Protein AF-T0ZWK1-F1 (afdb_monomer_lite)

Structure (mmCIF, N/CA/C/O backbone):
data_AF-T0ZWK1-F1
#
_entry.id   AF-T0ZWK1-F1
#
loop_
_atom_site.group_PDB
_atom_site.id
_atom_site.type_symbol
_atom_site.label_atom_id
_atom_site.label_alt_id
_atom_site.label_comp_id
_atom_site.label_asym_id
_atom_site.label_entity_id
_atom_site.label_seq_id
_atom_site.pdbx_PDB_ins_code
_atom_site.Cartn_x
_atom_site.Cartn_y
_atom_site.Cartn_z
_atom_site.occupancy
_atom_site.B_iso_or_equiv
_atom_site.auth_seq_id
_atom_site.auth_comp_id
_atom_site.auth_asym_id
_atom_site.auth_atom_id
_atom_site.pdbx_PDB_model_num
ATOM 1 N N . MET A 1 1 ? 28.778 -13.544 7.000 1.00 55.34 1 MET A N 1
ATOM 2 C CA . MET A 1 1 ? 28.080 -12.336 7.510 1.00 55.34 1 MET A CA 1
ATOM 3 C C . MET A 1 1 ? 28.043 -11.179 6.509 1.00 55.34 1 MET A C 1
ATOM 5 O O . MET A 1 1 ? 27.192 -10.323 6.665 1.00 55.34 1 MET A O 1
ATOM 9 N N . THR A 1 2 ? 28.913 -11.136 5.496 1.00 60.44 2 THR A N 1
ATOM 10 C CA . THR A 1 2 ? 28.915 -10.123 4.421 1.00 60.44 2 THR A CA 1
ATOM 11 C C . THR A 1 2 ? 27.795 -10.314 3.391 1.00 60.44 2 THR A C 1
ATOM 13 O O . THR A 1 2 ? 27.217 -9.338 2.933 1.00 60.44 2 THR A O 1
ATOM 16 N N . GLU A 1 3 ? 27.429 -11.561 3.099 1.00 70.62 3 GLU A N 1
ATOM 17 C CA . GLU A 1 3 ? 26.421 -11.921 2.088 1.00 70.62 3 GLU A CA 1
ATOM 18 C C . GLU A 1 3 ? 25.004 -11.399 2.403 1.00 70.62 3 GLU A C 1
ATOM 20 O O . GLU A 1 3 ? 24.307 -10.906 1.524 1.00 70.62 3 GLU A O 1
ATOM 25 N N . SER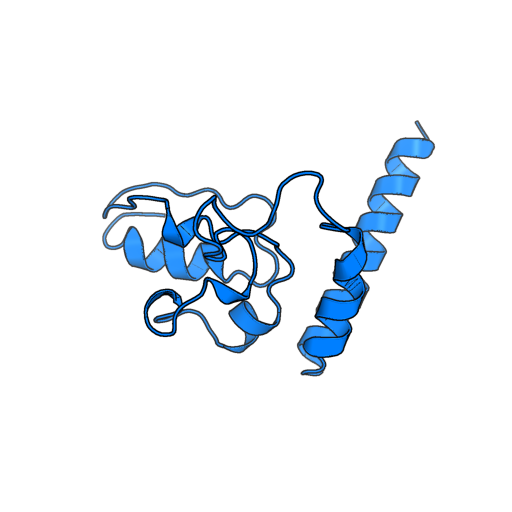 A 1 4 ? 24.580 -11.416 3.674 1.00 72.19 4 SER A N 1
ATOM 26 C CA . SER A 1 4 ? 23.247 -10.915 4.051 1.00 72.19 4 SER A CA 1
ATOM 27 C C . SER A 1 4 ? 23.143 -9.389 4.020 1.00 72.19 4 SER A C 1
ATOM 29 O O . SER A 1 4 ? 22.053 -8.851 3.826 1.00 72.19 4 SER A O 1
ATOM 31 N N . THR A 1 5 ? 24.259 -8.685 4.211 1.00 81.56 5 THR A N 1
ATOM 32 C CA . THR A 1 5 ? 24.320 -7.228 4.051 1.00 81.56 5 THR A CA 1
ATOM 33 C C . THR A 1 5 ? 24.218 -6.853 2.578 1.00 81.56 5 THR A C 1
ATOM 35 O O . THR A 1 5 ? 23.469 -5.941 2.248 1.00 81.56 5 THR A O 1
ATOM 38 N N . ASP A 1 6 ? 24.887 -7.597 1.698 1.00 89.75 6 ASP A N 1
ATOM 39 C CA . ASP A 1 6 ? 24.847 -7.373 0.250 1.00 89.75 6 ASP A CA 1
ATOM 40 C C . ASP A 1 6 ? 23.425 -7.532 -0.319 1.00 89.75 6 ASP A C 1
ATOM 42 O O . ASP A 1 6 ? 22.904 -6.636 -0.981 1.00 89.75 6 ASP A O 1
ATOM 46 N N . ILE A 1 7 ? 22.716 -8.601 0.068 1.00 89.06 7 ILE A N 1
ATOM 47 C CA . ILE A 1 7 ? 21.315 -8.815 -0.338 1.00 89.06 7 ILE A CA 1
ATOM 48 C C . ILE A 1 7 ? 20.408 -7.673 0.142 1.00 89.06 7 ILE A C 1
ATOM 50 O O . ILE A 1 7 ? 19.577 -7.175 -0.617 1.00 89.06 7 ILE A O 1
ATOM 54 N N . ARG A 1 8 ? 20.555 -7.228 1.397 1.00 89.81 8 ARG A N 1
ATOM 55 C CA . ARG A 1 8 ? 19.743 -6.125 1.937 1.00 89.81 8 ARG A CA 1
ATOM 56 C C . ARG A 1 8 ? 19.984 -4.820 1.194 1.00 89.81 8 ARG A C 1
ATOM 58 O O . ARG A 1 8 ? 19.025 -4.098 0.940 1.00 89.81 8 ARG A O 1
ATOM 65 N N . GLU A 1 9 ? 21.230 -4.524 0.844 1.00 93.25 9 GLU A N 1
ATOM 66 C CA . GLU A 1 9 ? 21.563 -3.317 0.089 1.00 93.25 9 GLU A CA 1
ATOM 67 C C . GLU A 1 9 ? 21.080 -3.397 -1.363 1.00 93.25 9 GLU A C 1
ATOM 69 O O . GLU A 1 9 ? 20.541 -2.415 -1.872 1.00 93.25 9 GLU A O 1
ATOM 74 N N . ALA A 1 10 ? 21.138 -4.570 -2.001 1.00 89.19 10 ALA A N 1
ATOM 75 C CA . ALA A 1 10 ? 20.547 -4.783 -3.321 1.00 89.19 10 ALA A CA 1
ATOM 76 C C . ALA A 1 10 ? 19.022 -4.556 -3.315 1.00 89.19 10 ALA A C 1
ATOM 78 O O . ALA A 1 10 ? 18.496 -3.829 -4.163 1.00 89.19 10 ALA A O 1
ATOM 79 N N . VAL A 1 11 ? 18.313 -5.116 -2.324 1.00 87.44 11 VAL A N 1
ATOM 80 C CA . VAL A 1 11 ? 16.868 -4.899 -2.131 1.00 87.44 11 VAL A CA 1
ATOM 81 C C . VAL A 1 11 ? 16.580 -3.421 -1.868 1.00 87.44 11 VAL A C 1
ATOM 83 O O . VAL A 1 11 ? 15.736 -2.831 -2.542 1.00 87.44 11 VAL A O 1
ATOM 86 N N . ARG A 1 12 ? 17.322 -2.786 -0.950 1.00 89.81 12 ARG A N 1
ATOM 87 C CA . ARG A 1 12 ? 17.183 -1.357 -0.632 1.00 89.81 12 ARG A CA 1
ATOM 88 C C . ARG A 1 12 ? 17.343 -0.493 -1.882 1.00 89.81 12 ARG A C 1
ATOM 90 O O . ARG A 1 12 ? 16.506 0.370 -2.129 1.00 89.81 12 ARG A O 1
ATOM 97 N N . HIS A 1 13 ? 18.390 -0.725 -2.672 1.00 90.94 13 HIS A N 1
ATOM 98 C CA . HIS A 1 13 ? 18.662 0.037 -3.887 1.00 90.94 13 HIS A CA 1
ATOM 99 C C . HIS A 1 13 ? 17.536 -0.116 -4.918 1.00 90.94 13 HIS A C 1
ATOM 101 O O . HIS A 1 13 ? 17.120 0.866 -5.533 1.00 90.94 13 HIS A O 1
ATOM 107 N N . ARG A 1 14 ? 16.996 -1.331 -5.076 1.00 87.69 14 ARG A N 1
ATOM 108 C CA . ARG A 1 14 ? 15.885 -1.598 -5.997 1.00 87.69 14 ARG A CA 1
ATOM 109 C C . ARG A 1 14 ? 14.612 -0.845 -5.606 1.00 87.69 14 ARG A C 1
ATOM 111 O O . ARG A 1 14 ? 14.076 -0.108 -6.431 1.00 87.69 14 ARG A O 1
ATOM 118 N N . TYR A 1 15 ? 14.175 -0.969 -4.352 1.00 87.88 15 TYR A N 1
ATOM 119 C CA . TYR A 1 15 ? 12.981 -0.270 -3.864 1.00 87.88 15 TYR A CA 1
ATOM 120 C C . TYR A 1 15 ? 13.170 1.252 -3.843 1.00 87.88 15 TYR A C 1
ATOM 122 O O . TYR A 1 15 ? 12.241 1.985 -4.173 1.00 87.88 15 TYR A O 1
ATOM 130 N N . ALA A 1 16 ? 14.377 1.746 -3.542 1.00 90.88 16 ALA A N 1
ATOM 131 C CA . ALA A 1 16 ? 14.687 3.172 -3.637 1.00 90.88 16 ALA A CA 1
ATOM 132 C C . ALA A 1 16 ? 14.553 3.693 -5.077 1.00 90.88 16 ALA A C 1
ATOM 134 O O . ALA A 1 16 ? 13.949 4.741 -5.298 1.00 90.88 16 ALA A O 1
ATOM 135 N N . ALA A 1 17 ? 15.063 2.954 -6.068 1.00 90.38 17 ALA A N 1
ATOM 136 C CA . ALA A 1 17 ? 14.930 3.326 -7.474 1.00 90.38 17 ALA A CA 1
ATOM 137 C C . ALA A 1 17 ? 13.461 3.349 -7.932 1.00 90.38 17 ALA A C 1
ATOM 139 O O . ALA A 1 17 ? 13.062 4.270 -8.646 1.00 90.38 17 ALA A O 1
ATOM 140 N N . ALA A 1 18 ? 12.654 2.375 -7.503 1.00 87.38 18 ALA A N 1
ATOM 141 C CA . ALA A 1 18 ? 11.223 2.347 -7.796 1.00 87.38 18 ALA A CA 1
ATOM 142 C C . ALA A 1 18 ? 10.483 3.522 -7.130 1.00 87.38 18 ALA A C 1
ATOM 144 O O . ALA A 1 18 ? 9.716 4.213 -7.796 1.00 87.38 18 ALA A O 1
ATOM 145 N N . ALA A 1 19 ? 10.783 3.822 -5.862 1.00 88.88 19 ALA A N 1
ATOM 146 C CA . ALA A 1 19 ? 10.200 4.954 -5.142 1.00 88.88 19 ALA A CA 1
ATOM 147 C C . ALA A 1 19 ? 10.538 6.309 -5.791 1.00 88.88 19 ALA A C 1
ATOM 149 O O . ALA A 1 19 ? 9.650 7.141 -5.958 1.00 88.88 19 ALA A O 1
ATOM 150 N N . ILE A 1 20 ? 11.793 6.520 -6.211 1.00 92.12 20 ILE A N 1
ATOM 151 C CA . ILE A 1 20 ? 12.217 7.751 -6.903 1.00 92.12 20 ILE A CA 1
ATOM 152 C C . ILE A 1 20 ? 11.458 7.927 -8.224 1.00 92.12 20 ILE A C 1
ATOM 154 O O . ILE A 1 20 ? 11.013 9.030 -8.526 1.00 92.12 20 ILE A O 1
ATOM 158 N N . ARG A 1 21 ? 11.279 6.852 -9.001 1.00 90.44 21 ARG A N 1
ATOM 159 C CA . ARG A 1 21 ? 10.512 6.902 -10.258 1.00 90.44 21 ARG A CA 1
ATOM 160 C C . ARG A 1 21 ? 9.032 7.171 -10.018 1.00 90.44 21 ARG A C 1
ATOM 162 O O . ARG A 1 21 ? 8.457 7.999 -10.712 1.00 90.44 21 ARG A O 1
ATOM 169 N N . SER A 1 22 ? 8.435 6.525 -9.019 1.00 87.38 22 SER A N 1
ATOM 170 C CA . SER A 1 22 ? 7.047 6.786 -8.630 1.00 87.38 22 SER A CA 1
ATOM 171 C C . SER A 1 22 ? 6.832 8.228 -8.168 1.00 87.38 22 SER A C 1
ATOM 173 O O . SER A 1 22 ? 5.801 8.804 -8.479 1.00 87.38 22 SER A O 1
ATOM 175 N N . ALA A 1 23 ? 7.804 8.833 -7.479 1.00 88.44 23 ALA A N 1
ATOM 176 C CA . ALA A 1 23 ? 7.746 10.243 -7.083 1.00 88.44 23 ALA A CA 1
ATOM 177 C C . ALA A 1 23 ? 7.880 11.225 -8.265 1.00 88.44 23 ALA A C 1
ATOM 179 O O . ALA A 1 23 ? 7.574 12.404 -8.111 1.00 88.44 23 ALA A O 1
ATOM 180 N N . ALA A 1 24 ? 8.350 10.752 -9.421 1.00 91.62 24 ALA A N 1
ATOM 181 C CA . ALA A 1 24 ? 8.424 11.500 -10.674 1.00 91.62 24 ALA A CA 1
ATOM 182 C C . ALA A 1 24 ? 7.249 11.181 -11.625 1.00 91.62 24 ALA A C 1
ATOM 184 O O . ALA A 1 24 ? 7.348 11.452 -12.819 1.00 91.62 24 ALA A O 1
ATOM 185 N N . ASP A 1 25 ? 6.175 10.561 -11.116 1.00 87.56 25 ASP A N 1
ATOM 186 C CA . ASP A 1 25 ? 5.006 10.092 -11.876 1.00 87.56 25 ASP A CA 1
ATOM 187 C C . ASP A 1 25 ? 5.340 9.066 -12.987 1.00 87.56 25 ASP A C 1
ATOM 189 O O . ASP A 1 25 ? 4.551 8.805 -13.895 1.00 87.56 25 ASP A O 1
ATOM 193 N N . GLU A 1 26 ? 6.506 8.410 -12.916 1.00 88.69 26 GLU A N 1
ATOM 194 C CA . GLU A 1 26 ? 6.947 7.380 -13.868 1.00 88.69 26 GLU A CA 1
ATOM 195 C C . GLU A 1 26 ? 6.533 5.963 -13.415 1.00 88.69 26 GLU A C 1
ATOM 197 O O . GLU A 1 26 ? 7.351 5.035 -13.393 1.00 88.69 26 GLU A O 1
ATOM 202 N N . HIS A 1 27 ? 5.263 5.782 -13.038 1.00 81.06 27 HIS A N 1
ATOM 203 C CA . HIS A 1 27 ? 4.761 4.552 -12.403 1.00 81.06 27 HIS A CA 1
ATOM 204 C C . HIS A 1 27 ? 4.970 3.285 -13.246 1.00 81.06 27 HIS A C 1
ATOM 206 O O . HIS A 1 27 ? 5.384 2.259 -12.709 1.00 81.06 27 HIS A O 1
ATOM 212 N N . ASP A 1 28 ? 4.793 3.350 -14.568 1.00 79.56 28 ASP A N 1
ATOM 213 C CA . ASP A 1 28 ? 5.029 2.199 -15.454 1.00 79.56 28 ASP A CA 1
ATOM 214 C C . ASP A 1 28 ? 6.491 1.735 -15.423 1.00 79.56 28 ASP A C 1
ATOM 216 O O . ASP A 1 28 ? 6.790 0.540 -15.441 1.00 79.56 28 ASP A O 1
ATOM 220 N N . ARG A 1 29 ? 7.434 2.678 -15.317 1.00 80.94 29 ARG A N 1
ATOM 221 C CA . ARG A 1 29 ? 8.864 2.359 -15.202 1.00 80.94 29 ARG A CA 1
ATOM 222 C C . ARG A 1 29 ? 9.234 1.887 -13.802 1.00 80.94 29 ARG A C 1
ATOM 224 O O . ARG A 1 29 ? 10.144 1.070 -13.674 1.00 80.94 29 ARG A O 1
ATOM 231 N N . ALA A 1 30 ? 8.551 2.382 -12.770 1.00 80.81 30 ALA A N 1
ATOM 232 C CA . ALA A 1 30 ? 8.678 1.862 -11.412 1.00 80.81 30 ALA A CA 1
ATOM 233 C C . ALA A 1 30 ? 8.209 0.397 -11.341 1.00 80.81 30 ALA A C 1
ATOM 235 O O . ALA A 1 30 ? 8.937 -0.447 -10.829 1.00 80.81 30 ALA A O 1
ATOM 236 N N . ARG A 1 31 ? 7.071 0.065 -11.962 1.00 73.88 31 ARG A N 1
ATOM 237 C CA . ARG A 1 31 ? 6.552 -1.311 -12.079 1.00 7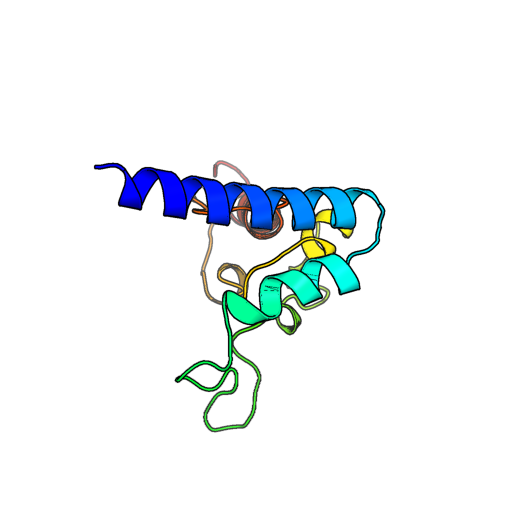3.88 31 ARG A CA 1
ATOM 238 C C . ARG A 1 31 ? 7.419 -2.208 -12.964 1.00 73.88 31 ARG A C 1
ATOM 240 O O . ARG A 1 31 ? 7.575 -3.389 -12.683 1.00 73.88 31 ARG A O 1
ATOM 247 N N . GLY A 1 32 ? 8.068 -1.662 -13.991 1.00 70.31 32 GLY A N 1
ATOM 248 C CA . GLY A 1 32 ? 9.055 -2.405 -14.786 1.00 70.31 32 GLY A CA 1
ATOM 249 C C . GLY A 1 32 ? 10.267 -2.881 -13.970 1.00 70.31 32 GLY A C 1
ATOM 250 O O . GLY A 1 32 ? 10.865 -3.907 -14.292 1.00 70.31 32 GLY A O 1
ATOM 251 N N . LEU A 1 33 ? 10.602 -2.186 -12.875 1.00 70.06 33 LEU A N 1
ATOM 252 C CA . LEU A 1 33 ? 11.602 -2.640 -11.904 1.00 70.06 33 LEU A CA 1
ATOM 253 C C . LEU A 1 33 ? 11.061 -3.739 -10.980 1.00 70.06 33 LEU A C 1
ATOM 255 O O . LEU A 1 33 ? 11.849 -4.335 -10.267 1.00 70.06 33 LEU A O 1
ATOM 259 N N . GLU A 1 34 ? 9.773 -4.061 -10.973 1.00 63.00 34 GLU A N 1
ATOM 260 C CA . GLU A 1 34 ? 9.192 -5.151 -10.170 1.00 63.00 34 GLU A CA 1
ATOM 261 C C . GLU A 1 34 ? 9.099 -6.470 -10.927 1.00 63.00 34 GLU A C 1
ATOM 263 O O . GLU A 1 34 ? 8.875 -7.508 -10.310 1.00 63.00 34 GLU A O 1
ATOM 268 N N . ALA A 1 35 ? 9.357 -6.470 -12.240 1.00 59.25 35 ALA A N 1
ATOM 269 C CA . ALA A 1 35 ? 9.250 -7.670 -13.067 1.00 59.25 35 ALA A CA 1
ATOM 270 C C . ALA A 1 35 ? 10.028 -8.876 -12.504 1.00 59.25 35 ALA A C 1
ATOM 272 O O . ALA A 1 35 ? 9.632 -9.996 -12.776 1.00 59.25 35 ALA A O 1
ATOM 273 N N . SER A 1 36 ? 11.056 -8.661 -11.663 1.00 58.94 36 SER A N 1
ATOM 274 C CA . SER A 1 36 ? 11.780 -9.748 -10.985 1.00 58.94 36 SER A CA 1
ATOM 275 C C . SER A 1 36 ? 11.392 -10.060 -9.532 1.00 58.94 36 SER A C 1
ATOM 277 O O . SER A 1 36 ? 11.963 -10.993 -8.975 1.00 58.94 36 SER A O 1
ATOM 279 N N . CYS A 1 37 ? 10.493 -9.314 -8.878 1.00 60.28 37 CYS A N 1
ATOM 280 C CA . CYS A 1 37 ? 10.036 -9.657 -7.520 1.00 60.28 37 CYS A CA 1
ATOM 281 C C . CYS A 1 37 ? 8.946 -10.734 -7.553 1.00 60.28 37 CYS A C 1
ATOM 283 O O . CYS A 1 37 ? 8.958 -11.647 -6.731 1.00 60.28 37 CYS A O 1
ATOM 285 N N . CYS A 1 38 ? 8.052 -10.652 -8.542 1.00 56.53 38 CYS A N 1
ATOM 286 C CA . CYS A 1 38 ? 7.059 -11.683 -8.850 1.00 56.53 38 CYS A CA 1
ATOM 287 C C . CYS A 1 38 ? 7.240 -12.220 -10.284 1.00 56.53 38 CYS A C 1
ATOM 289 O O . CYS A 1 38 ? 6.253 -12.488 -10.968 1.00 56.53 38 CYS A O 1
ATOM 291 N N . ASP A 1 39 ? 8.501 -12.349 -10.733 1.00 52.62 39 ASP A N 1
ATOM 292 C CA . ASP A 1 39 ? 8.881 -13.012 -11.994 1.00 52.62 39 ASP A CA 1
ATOM 293 C C . ASP A 1 39 ? 8.082 -14.314 -12.169 1.00 52.62 39 ASP A C 1
ATOM 295 O O . ASP A 1 39 ? 7.853 -15.012 -11.177 1.00 52.62 39 ASP A O 1
ATOM 299 N N . ALA A 1 40 ? 7.654 -14.598 -13.411 1.00 51.72 40 ALA A N 1
ATOM 300 C CA . ALA A 1 40 ? 6.711 -15.653 -13.818 1.00 51.72 40 ALA A CA 1
ATOM 301 C C . ALA A 1 40 ? 6.422 -16.684 -12.707 1.00 51.72 40 ALA A C 1
ATOM 303 O O . ALA A 1 40 ? 7.217 -17.609 -12.499 1.00 51.72 40 ALA A O 1
ATOM 304 N N . PRO A 1 41 ? 5.323 -16.522 -11.954 1.00 44.75 41 PRO A N 1
ATOM 305 C CA . PRO A 1 41 ? 5.118 -17.331 -10.772 1.00 44.75 41 PRO A CA 1
ATOM 306 C C . PRO A 1 41 ? 4.978 -18.817 -11.159 1.00 44.75 41 PRO A C 1
ATOM 308 O O . PRO A 1 41 ? 4.359 -19.133 -12.176 1.00 44.75 41 PRO A O 1
ATOM 311 N N . PRO A 1 42 ? 5.464 -19.767 -10.334 1.00 51.47 42 PRO A N 1
ATOM 312 C CA . PRO A 1 42 ? 5.091 -21.182 -10.459 1.00 51.47 42 PRO A CA 1
ATOM 313 C C . PRO A 1 42 ? 3.584 -21.413 -10.213 1.00 51.47 42 PRO A C 1
ATOM 315 O O . PRO A 1 42 ? 3.089 -22.525 -10.373 1.00 51.47 42 PRO A O 1
ATOM 318 N N . VAL A 1 43 ? 2.860 -20.364 -9.812 1.00 53.25 43 VAL A N 1
ATOM 319 C CA . VAL A 1 43 ? 1.428 -20.325 -9.529 1.00 53.25 43 VAL A CA 1
ATOM 320 C C . VAL A 1 43 ? 0.766 -19.317 -10.458 1.00 53.25 43 VAL A C 1
ATOM 322 O O . VAL A 1 43 ? 1.125 -18.147 -10.460 1.00 53.25 43 VAL A O 1
ATOM 325 N N . SER A 1 44 ? -0.193 -19.760 -11.271 1.00 57.22 44 SER A N 1
ATOM 326 C CA . SER A 1 44 ? -0.933 -18.846 -12.145 1.00 57.22 44 SER A CA 1
ATOM 327 C C . SER A 1 44 ? -1.539 -17.705 -11.330 1.00 57.22 44 SER A C 1
ATOM 329 O O . SER A 1 44 ? -2.190 -17.934 -10.313 1.00 57.22 44 SER A O 1
ATOM 331 N N . ALA A 1 45 ? -1.366 -16.476 -11.818 1.00 61.94 45 ALA A N 1
ATOM 332 C CA . ALA A 1 45 ? -2.093 -15.312 -11.321 1.00 61.94 45 ALA A CA 1
ATOM 333 C C . ALA A 1 45 ? -3.605 -15.427 -11.567 1.00 61.94 45 ALA A C 1
ATOM 335 O O . ALA A 1 45 ? -4.360 -14.593 -11.083 1.00 61.94 45 ALA A O 1
ATOM 336 N N . THR A 1 46 ? -4.035 -16.446 -12.314 1.00 66.25 46 THR A N 1
ATOM 337 C CA . THR A 1 46 ? -5.422 -16.780 -12.603 1.00 66.25 46 THR A CA 1
ATOM 338 C C . THR A 1 46 ? -5.865 -18.066 -11.911 1.00 66.25 46 THR A C 1
ATOM 340 O O . THR A 1 46 ? -5.102 -19.031 -11.850 1.00 66.25 46 THR A O 1
ATOM 343 N N . ASP A 1 47 ? -7.114 -18.106 -11.456 1.00 70.75 47 ASP A N 1
ATOM 344 C CA . ASP A 1 47 ? -7.758 -19.330 -10.975 1.00 70.75 47 ASP A CA 1
ATOM 345 C C . ASP A 1 47 ? -8.079 -20.318 -12.123 1.00 70.75 47 ASP A C 1
ATOM 347 O O . ASP A 1 47 ? -7.795 -20.070 -13.298 1.00 70.75 47 ASP A O 1
ATOM 351 N N . GLU A 1 48 ? -8.711 -21.451 -11.798 1.00 75.00 48 GLU A N 1
ATOM 352 C CA . GLU A 1 48 ? -9.135 -22.474 -12.774 1.00 75.00 48 GLU A CA 1
ATOM 353 C C . GLU A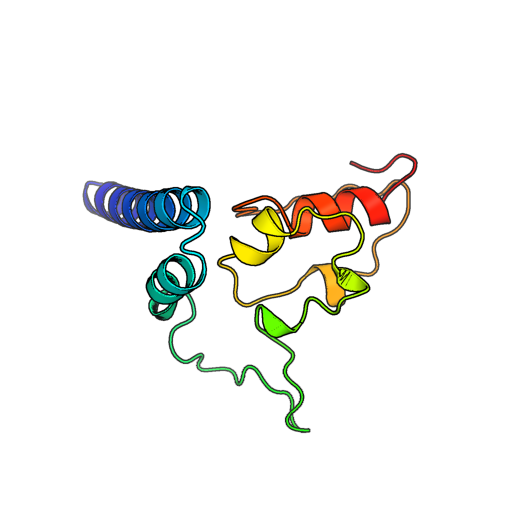 1 48 ? -10.131 -21.951 -13.831 1.00 75.00 48 GLU A C 1
ATOM 355 O O . GLU A 1 48 ? -10.371 -22.613 -14.842 1.00 75.00 48 GLU A O 1
ATOM 360 N N . ARG A 1 49 ? -10.723 -20.770 -13.609 1.00 77.12 49 ARG A N 1
ATOM 361 C CA . ARG A 1 49 ? -11.688 -20.106 -14.497 1.00 77.12 49 ARG A CA 1
ATOM 362 C C . ARG A 1 49 ? -11.047 -18.992 -15.327 1.00 77.12 49 ARG A C 1
ATOM 364 O O . ARG A 1 49 ? -11.745 -18.355 -16.114 1.00 77.12 49 ARG A O 1
ATOM 371 N N . GLY A 1 50 ? -9.742 -18.762 -15.178 1.00 71.88 50 GLY A N 1
ATOM 372 C CA . GLY A 1 50 ? -9.023 -17.697 -15.870 1.00 71.88 50 GLY A CA 1
ATOM 373 C C . GLY A 1 50 ? -9.214 -16.311 -15.246 1.00 71.88 50 GLY A C 1
ATOM 374 O O . GLY A 1 50 ? -8.832 -15.320 -15.865 1.00 71.88 50 GLY A O 1
ATOM 375 N N . GLN A 1 51 ? -9.796 -16.211 -14.045 1.00 68.56 51 GLN A N 1
ATOM 376 C CA . GLN A 1 51 ? -9.945 -14.943 -13.336 1.00 68.56 51 GLN A CA 1
ATOM 377 C C . GLN A 1 51 ? -8.639 -14.600 -12.630 1.00 68.56 51 GLN A C 1
ATOM 379 O O . GLN A 1 51 ? -8.134 -15.412 -11.859 1.00 68.56 51 GLN A O 1
ATOM 384 N N . VAL A 1 52 ? -8.118 -13.391 -12.851 1.00 66.38 52 VAL A N 1
ATOM 385 C CA . VAL A 1 52 ? -6.954 -12.892 -12.111 1.00 66.38 52 VAL A CA 1
ATOM 386 C C . VAL A 1 52 ? -7.313 -12.830 -10.619 1.00 66.38 52 VAL A C 1
ATOM 388 O O . VAL A 1 52 ? -8.335 -12.258 -10.247 1.00 66.38 52 VAL A O 1
ATOM 391 N N . VAL A 1 53 ? -6.497 -13.459 -9.777 1.00 62.34 53 VAL A N 1
ATOM 392 C CA . VAL A 1 53 ? -6.622 -13.532 -8.309 1.00 62.34 53 VAL A CA 1
ATOM 393 C C . VAL A 1 53 ? -5.338 -13.100 -7.589 1.00 62.34 53 VAL A C 1
ATOM 395 O O . VAL A 1 53 ? -5.361 -12.898 -6.378 1.00 62.34 53 VAL A O 1
ATOM 398 N N . PHE A 1 54 ? -4.245 -12.869 -8.331 1.00 60.16 54 PHE A N 1
ATOM 399 C CA . PHE A 1 54 ? -3.027 -12.201 -7.851 1.00 60.16 54 PHE A CA 1
ATOM 400 C C . PHE A 1 54 ? -2.579 -11.112 -8.848 1.00 60.16 54 PHE A C 1
ATOM 402 O O . PHE A 1 54 ? -2.501 -11.375 -10.044 1.00 60.16 54 PHE A O 1
ATOM 409 N N . GLY A 1 55 ? -2.289 -9.894 -8.380 1.00 57.91 55 GLY A N 1
ATOM 410 C CA . GLY A 1 55 ? -1.731 -8.795 -9.181 1.00 57.91 55 GLY A CA 1
ATOM 411 C C . GLY A 1 55 ? -2.337 -7.423 -8.862 1.00 57.91 55 GLY A C 1
ATOM 412 O O . GLY A 1 55 ? -3.395 -7.331 -8.245 1.00 57.91 55 GLY A O 1
ATOM 413 N N . ALA A 1 56 ? -1.678 -6.349 -9.310 1.00 53.62 56 ALA A N 1
ATOM 414 C CA . ALA A 1 56 ? -2.131 -4.964 -9.111 1.00 53.62 56 ALA A CA 1
ATOM 415 C C . ALA A 1 56 ? -3.482 -4.641 -9.791 1.00 53.62 56 ALA A C 1
ATOM 417 O O . ALA A 1 56 ? -4.148 -3.688 -9.394 1.00 53.62 56 ALA A O 1
ATOM 418 N N . ASP A 1 57 ? -3.912 -5.460 -10.758 1.00 56.59 57 ASP A N 1
ATOM 419 C CA . ASP A 1 57 ? -5.204 -5.343 -11.455 1.00 56.59 57 ASP A CA 1
ATOM 420 C C . ASP A 1 57 ? -6.426 -5.676 -10.569 1.00 56.59 57 ASP A C 1
ATOM 422 O O . ASP A 1 57 ? -7.565 -5.546 -11.011 1.00 56.59 57 ASP A O 1
ATOM 426 N N . LEU A 1 58 ? -6.221 -6.110 -9.319 1.00 57.84 58 LEU A N 1
ATOM 427 C CA . LEU A 1 58 ? -7.302 -6.510 -8.400 1.00 57.84 58 LEU A CA 1
ATOM 428 C C . LEU A 1 58 ? -7.806 -5.389 -7.497 1.00 57.84 58 LEU A C 1
ATOM 430 O O . LEU A 1 58 ? -8.785 -5.565 -6.772 1.00 57.84 58 LEU A O 1
ATOM 434 N N . TYR A 1 59 ? -7.160 -4.231 -7.546 1.00 64.06 59 TYR A N 1
ATOM 435 C CA . TYR A 1 59 ? -7.713 -3.014 -6.991 1.00 64.06 59 TYR A CA 1
ATOM 436 C C . TYR A 1 59 ? -8.836 -2.529 -7.912 1.00 64.06 59 TYR A C 1
ATOM 438 O O . TYR A 1 59 ? -8.623 -1.719 -8.814 1.00 64.06 59 TYR A O 1
ATOM 446 N N . THR A 1 60 ? -10.045 -3.060 -7.719 1.00 64.12 60 THR A N 1
ATOM 447 C CA . THR A 1 60 ? -11.236 -2.506 -8.370 1.00 64.12 60 THR A CA 1
ATOM 448 C C . THR A 1 60 ? -11.410 -1.043 -7.957 1.00 64.12 60 THR A C 1
ATOM 450 O O . THR A 1 60 ? -10.923 -0.627 -6.904 1.00 64.12 60 THR A O 1
ATOM 453 N N . ALA A 1 61 ? -12.110 -0.248 -8.771 1.00 63.31 61 ALA A N 1
ATOM 454 C CA . ALA A 1 61 ? -12.353 1.165 -8.461 1.00 63.31 61 ALA A CA 1
ATOM 455 C C . ALA A 1 61 ? -12.985 1.369 -7.068 1.00 63.31 61 ALA A C 1
ATOM 457 O O . ALA A 1 61 ? -12.686 2.351 -6.397 1.00 63.31 61 ALA A O 1
ATOM 458 N N . ASP A 1 62 ? -13.792 0.405 -6.614 1.00 62.97 62 ASP A N 1
ATOM 459 C CA . ASP A 1 62 ? -14.400 0.410 -5.281 1.00 62.97 62 ASP A CA 1
ATOM 460 C C . ASP A 1 62 ? -13.408 -0.036 -4.188 1.00 62.97 62 ASP A C 1
ATOM 462 O O . ASP A 1 62 ? -13.452 0.446 -3.060 1.00 62.97 62 ASP A O 1
ATOM 466 N N . ALA A 1 63 ? -12.472 -0.940 -4.502 1.00 66.06 63 ALA A N 1
ATOM 467 C CA . ALA A 1 63 ? -11.482 -1.440 -3.544 1.00 66.06 63 ALA A CA 1
ATOM 468 C C . ALA A 1 63 ? -10.385 -0.415 -3.209 1.00 66.06 63 ALA A C 1
ATOM 470 O O . ALA A 1 63 ? -9.743 -0.533 -2.166 1.00 66.06 63 ALA A O 1
ATOM 471 N N . THR A 1 64 ? -10.162 0.589 -4.062 1.00 70.75 64 THR A N 1
ATOM 472 C CA . THR A 1 64 ? -9.208 1.684 -3.807 1.00 70.75 64 THR A CA 1
ATOM 473 C C . THR A 1 64 ? -9.829 2.872 -3.095 1.00 70.75 64 THR A C 1
ATOM 475 O O . THR A 1 64 ? -9.131 3.863 -2.860 1.00 70.75 64 THR A O 1
ATOM 478 N N . GLU A 1 65 ? -11.117 2.797 -2.746 1.00 71.25 65 GLU A N 1
ATOM 479 C CA . GLU A 1 65 ? -11.860 3.932 -2.225 1.00 71.25 65 GLU A CA 1
ATOM 480 C C . GLU A 1 65 ? -11.154 4.542 -1.004 1.00 71.25 65 GLU A C 1
ATOM 482 O O . GLU A 1 65 ? -11.072 3.985 0.095 1.00 71.25 65 GLU A O 1
ATOM 487 N N . GLY A 1 66 ? -10.610 5.738 -1.228 1.00 71.12 66 GLY A N 1
ATOM 488 C CA . GLY A 1 66 ? -9.971 6.540 -0.204 1.00 71.12 66 GLY A CA 1
ATOM 489 C C . GLY A 1 66 ? -8.498 6.235 0.088 1.00 71.12 66 GLY A C 1
ATOM 490 O O . GLY A 1 66 ? -7.962 6.838 1.029 1.00 71.12 66 GLY A O 1
ATOM 491 N N . ALA A 1 67 ? -7.841 5.392 -0.713 1.00 82.75 67 ALA A N 1
ATOM 492 C CA . ALA A 1 67 ? -6.393 5.444 -0.895 1.00 82.75 67 ALA A CA 1
ATOM 493 C C . ALA A 1 67 ? -6.026 6.486 -1.975 1.00 82.75 67 ALA A C 1
ATOM 495 O O . ALA A 1 67 ? -6.743 6.621 -2.966 1.00 82.75 67 ALA A O 1
ATOM 496 N N . PRO A 1 68 ? -4.921 7.238 -1.819 1.00 86.69 68 PRO A N 1
ATOM 497 C CA . PRO A 1 68 ? -4.435 8.137 -2.860 1.00 86.69 68 PRO A CA 1
ATOM 498 C C . PRO A 1 68 ? -4.084 7.369 -4.137 1.00 86.69 68 PRO A C 1
ATOM 500 O O . PRO A 1 68 ? -3.387 6.356 -4.069 1.00 86.69 68 PRO A O 1
ATOM 503 N N . GLU A 1 69 ? -4.475 7.893 -5.301 1.00 83.44 69 GLU A N 1
ATOM 504 C CA . GLU A 1 69 ? -4.157 7.286 -6.604 1.00 83.44 69 GLU A CA 1
ATOM 505 C C . GLU A 1 69 ? -2.655 7.027 -6.762 1.00 83.44 69 GLU A C 1
ATOM 507 O O . GLU A 1 69 ? -2.256 5.942 -7.171 1.00 83.44 69 GLU A O 1
ATOM 512 N N . GLY A 1 70 ? -1.813 7.973 -6.333 1.00 83.12 70 GLY A N 1
ATOM 513 C CA . GLY A 1 70 ? -0.359 7.811 -6.353 1.00 83.12 70 GLY A CA 1
ATOM 514 C C . GLY A 1 70 ? 0.147 6.656 -5.480 1.00 83.12 70 GLY A C 1
ATOM 515 O O . GLY A 1 70 ? 1.119 6.005 -5.850 1.00 83.12 70 GLY A O 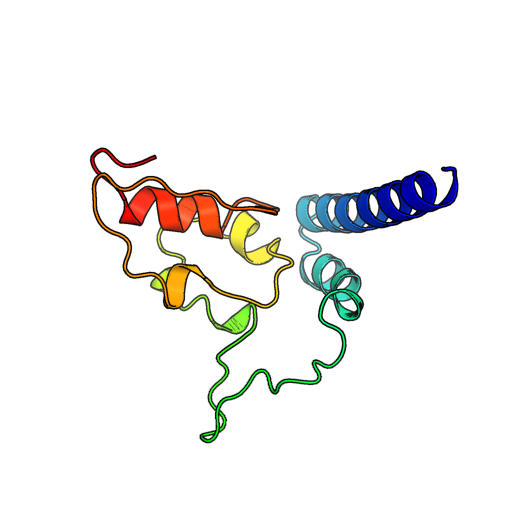1
ATOM 516 N N . ALA A 1 71 ? -0.520 6.343 -4.361 1.00 85.00 71 ALA A N 1
ATOM 517 C CA . ALA A 1 71 ? -0.151 5.207 -3.512 1.00 85.00 71 ALA A CA 1
ATOM 518 C C . ALA A 1 71 ? -0.493 3.868 -4.182 1.00 85.00 71 ALA A C 1
ATOM 520 O O . ALA A 1 71 ? 0.296 2.928 -4.119 1.00 85.00 71 ALA A O 1
ATOM 521 N N . VAL A 1 72 ? -1.638 3.798 -4.868 1.00 83.94 72 VAL A N 1
ATOM 522 C CA . VAL A 1 72 ? -2.049 2.622 -5.653 1.00 83.94 72 VAL A CA 1
ATOM 523 C C . VAL A 1 72 ? -1.156 2.455 -6.888 1.00 83.94 72 VAL A C 1
ATOM 525 O O . VAL A 1 72 ? -0.677 1.359 -7.179 1.00 83.94 72 VAL A O 1
ATOM 528 N N . ALA A 1 73 ? -0.866 3.545 -7.600 1.00 81.50 73 ALA A N 1
ATOM 529 C CA . ALA A 1 73 ? -0.012 3.544 -8.786 1.00 81.50 73 ALA A CA 1
ATOM 530 C C . ALA A 1 73 ? 1.433 3.138 -8.457 1.00 81.50 73 ALA A C 1
ATOM 532 O O . ALA A 1 73 ? 2.046 2.366 -9.198 1.00 81.50 73 ALA A O 1
ATOM 533 N N . ALA A 1 74 ? 1.940 3.595 -7.310 1.00 82.94 74 ALA A N 1
ATOM 534 C CA . ALA A 1 74 ? 3.243 3.237 -6.767 1.00 82.94 74 ALA A CA 1
ATOM 535 C C . ALA A 1 74 ? 3.254 1.904 -5.998 1.00 82.94 74 ALA A C 1
ATOM 537 O O . ALA A 1 74 ? 4.277 1.578 -5.394 1.00 82.94 74 ALA A O 1
ATOM 538 N N . SER A 1 75 ? 2.154 1.142 -5.997 1.00 80.06 75 SER A N 1
ATOM 539 C CA . SER A 1 75 ? 2.159 -0.208 -5.445 1.00 80.06 75 SER A CA 1
ATOM 540 C C . SER A 1 75 ? 2.998 -1.129 -6.324 1.00 80.06 75 SER A C 1
ATOM 542 O O . SER A 1 75 ? 2.892 -1.131 -7.553 1.00 80.06 75 SER A O 1
ATOM 544 N N . LEU A 1 76 ? 3.857 -1.889 -5.657 1.00 77.50 76 LEU A N 1
ATOM 545 C CA . LEU A 1 76 ? 4.865 -2.751 -6.261 1.00 77.50 76 LEU A CA 1
ATOM 546 C C . LEU A 1 76 ? 4.579 -4.242 -5.994 1.00 77.50 76 LEU A C 1
ATOM 548 O O . LEU A 1 76 ? 5.316 -5.103 -6.449 1.00 77.50 76 LEU A O 1
ATOM 552 N N . GLY A 1 77 ? 3.504 -4.559 -5.266 1.00 73.62 77 GLY A N 1
ATOM 553 C CA . GLY A 1 77 ? 3.147 -5.929 -4.902 1.00 73.62 77 GLY A CA 1
ATOM 554 C C . GLY A 1 77 ? 2.342 -6.672 -5.973 1.00 73.62 77 GLY A C 1
ATOM 555 O O . GLY A 1 77 ? 1.634 -6.075 -6.782 1.00 73.62 77 GLY A O 1
ATOM 556 N N . CYS A 1 78 ? 2.398 -8.006 -5.930 1.00 71.94 78 CYS A N 1
ATOM 557 C CA . CYS A 1 78 ? 1.590 -8.894 -6.774 1.00 71.94 78 CYS A CA 1
ATOM 558 C C . CYS A 1 78 ? 0.349 -9.473 -6.074 1.00 71.94 78 CYS A C 1
ATOM 560 O O . CYS A 1 78 ? -0.266 -10.401 -6.587 1.00 71.94 78 CYS A O 1
ATOM 562 N N . GLY A 1 79 ? -0.041 -8.955 -4.911 1.00 70.38 79 GLY A N 1
ATOM 563 C CA . GLY A 1 79 ? -1.252 -9.367 -4.199 1.00 70.38 79 GLY A CA 1
ATOM 564 C C . GLY A 1 79 ? -2.151 -8.178 -3.886 1.00 70.38 79 GLY A C 1
ATOM 565 O O . GLY A 1 79 ? -1.690 -7.041 -3.882 1.00 70.38 79 GLY A O 1
ATOM 566 N N . VAL A 1 80 ? -3.422 -8.464 -3.594 1.00 75.25 80 VAL A N 1
ATOM 567 C CA . VAL A 1 80 ? -4.371 -7.498 -3.019 1.00 75.25 80 VAL A CA 1
ATOM 568 C C . VAL A 1 80 ? -4.985 -8.133 -1.768 1.00 75.25 80 VAL A C 1
ATOM 570 O O . VAL A 1 80 ? -6.088 -8.678 -1.815 1.00 75.25 80 VAL A O 1
ATOM 573 N N . PRO A 1 81 ? -4.242 -8.167 -0.643 1.00 73.12 81 PRO A N 1
ATOM 574 C CA . PRO A 1 81 ? -4.675 -8.844 0.583 1.00 73.12 81 PRO A CA 1
ATOM 575 C C . PRO A 1 81 ? -5.977 -8.253 1.135 1.00 73.12 81 PRO A C 1
ATOM 577 O O . PRO A 1 81 ? -6.807 -8.965 1.700 1.00 73.12 81 PRO A O 1
ATOM 580 N N . THR A 1 82 ? -6.204 -6.964 0.890 1.00 71.75 82 THR A N 1
ATOM 581 C CA . THR A 1 82 ? -7.444 -6.260 1.212 1.00 71.75 82 THR A CA 1
ATOM 582 C C . THR A 1 82 ? -8.661 -6.748 0.417 1.00 71.75 82 THR A C 1
ATOM 584 O O . THR A 1 82 ? -9.775 -6.524 0.872 1.00 71.75 82 THR A O 1
ATOM 587 N N . ALA A 1 83 ? -8.510 -7.463 -0.703 1.00 70.75 83 ALA A N 1
ATOM 588 C CA . ALA A 1 83 ? -9.647 -8.035 -1.438 1.00 70.75 83 ALA A CA 1
ATOM 589 C C . ALA A 1 83 ? -10.192 -9.324 -0.797 1.00 70.75 83 ALA A C 1
ATOM 591 O O . ALA A 1 83 ? -11.358 -9.661 -0.989 1.00 70.75 83 ALA A O 1
ATOM 592 N N . VAL A 1 84 ? -9.361 -10.048 -0.041 1.00 70.69 84 VAL A N 1
ATOM 593 C CA . VAL A 1 84 ? -9.717 -11.354 0.550 1.00 70.69 84 VAL A CA 1
ATOM 594 C C . VAL A 1 84 ? -9.853 -11.319 2.070 1.00 70.69 84 VAL A C 1
ATOM 596 O O . VAL A 1 84 ? -10.448 -12.225 2.649 1.00 70.69 84 VAL A O 1
ATOM 599 N N . ALA A 1 85 ? -9.316 -10.291 2.731 1.00 81.00 85 ALA A N 1
ATOM 600 C CA . ALA A 1 85 ? -9.456 -10.118 4.169 1.00 81.00 85 ALA A CA 1
ATOM 601 C C . ALA A 1 85 ? -10.855 -9.596 4.528 1.00 81.00 85 ALA A C 1
ATOM 603 O O . ALA A 1 85 ? -11.306 -8.586 3.983 1.00 81.00 85 ALA A O 1
ATOM 604 N N . ASP A 1 86 ? -11.522 -10.249 5.478 1.00 87.94 86 ASP A N 1
ATOM 605 C CA . ASP A 1 86 ? -12.792 -9.795 6.051 1.00 87.94 86 ASP A CA 1
ATOM 606 C C . ASP A 1 86 ? -12.523 -8.879 7.255 1.00 87.94 86 ASP A C 1
ATOM 608 O O . ASP A 1 86 ? -12.561 -9.305 8.406 1.00 87.94 86 ASP A O 1
ATOM 612 N N . LEU A 1 87 ? -12.116 -7.641 6.956 1.00 91.12 87 LEU A N 1
ATOM 613 C CA . LEU A 1 87 ? -11.734 -6.641 7.952 1.00 91.12 87 LEU A CA 1
ATOM 614 C C . LEU A 1 87 ? -12.958 -5.962 8.571 1.00 91.12 87 LEU A C 1
ATOM 616 O O . LEU A 1 87 ? -13.841 -5.498 7.843 1.00 91.12 87 LEU A O 1
ATOM 620 N N . HIS A 1 88 ? -12.943 -5.820 9.896 1.00 94.56 88 HIS A N 1
ATOM 621 C CA . HIS A 1 88 ? -14.023 -5.248 10.695 1.00 94.56 88 HIS A CA 1
ATOM 622 C C . HIS A 1 88 ? -13.582 -4.038 11.534 1.00 94.56 88 HIS A C 1
ATOM 624 O O . HIS A 1 88 ? -12.426 -3.948 11.964 1.00 94.56 88 HIS A O 1
ATOM 630 N N . PRO A 1 89 ? -14.520 -3.128 11.861 1.00 97.00 89 PRO A N 1
ATOM 631 C CA . PRO A 1 89 ? -14.271 -2.045 12.802 1.00 97.00 89 PRO A CA 1
ATOM 632 C C . PRO A 1 89 ? -13.676 -2.525 14.133 1.00 97.00 89 PRO A C 1
ATOM 634 O O . PRO A 1 89 ? -14.191 -3.457 14.752 1.00 97.00 89 PRO A O 1
ATOM 637 N N . GLY A 1 90 ? -12.616 -1.865 14.602 1.00 97.62 90 GLY A N 1
ATOM 638 C CA . GLY A 1 90 ? -11.945 -2.195 15.867 1.00 97.62 90 GLY A CA 1
ATOM 639 C C . GLY A 1 90 ? -10.776 -3.177 15.749 1.00 97.62 90 GLY A C 1
ATOM 640 O O . GLY A 1 90 ? -10.036 -3.357 16.720 1.00 97.62 90 GLY A O 1
ATOM 641 N N . GLU A 1 91 ? -10.572 -3.791 14.584 1.00 97.38 91 GLU A N 1
ATOM 642 C CA . GLU A 1 91 ? -9.461 -4.716 14.359 1.00 97.38 91 GLU A CA 1
ATOM 643 C C . GLU A 1 91 ? -8.103 -4.005 14.246 1.00 97.38 91 GLU A C 1
ATOM 645 O O . GLU A 1 91 ? -8.005 -2.793 14.055 1.00 97.38 91 GLU A O 1
ATOM 650 N N . THR A 1 92 ? -7.027 -4.775 14.420 1.00 96.56 92 THR A N 1
ATOM 651 C CA . THR A 1 92 ? -5.645 -4.302 14.263 1.00 96.56 92 THR A CA 1
ATOM 652 C C . THR A 1 92 ? -5.009 -4.964 13.056 1.00 96.56 92 THR A C 1
ATOM 654 O O . THR A 1 92 ? -4.975 -6.193 12.997 1.00 96.56 92 THR A O 1
ATOM 657 N N . VAL A 1 93 ? -4.469 -4.166 12.139 1.00 94.50 93 VAL A N 1
ATOM 658 C CA . VAL A 1 93 ? -3.856 -4.648 10.896 1.00 94.50 93 VAL A CA 1
ATOM 659 C C . VAL A 1 93 ? -2.364 -4.323 10.886 1.00 94.50 93 VAL A C 1
ATOM 661 O O . VAL A 1 93 ? -1.938 -3.242 11.279 1.00 94.50 93 VAL A O 1
ATOM 664 N N . LEU A 1 94 ? -1.547 -5.278 10.437 1.00 94.50 94 LEU A N 1
ATOM 665 C CA . LEU A 1 94 ? -0.113 -5.096 10.220 1.00 94.50 94 LEU A CA 1
ATOM 666 C C . LEU A 1 94 ? 0.207 -5.389 8.757 1.00 94.50 94 LEU A C 1
ATOM 668 O O . LEU A 1 94 ? 0.081 -6.529 8.316 1.00 94.50 94 LEU A O 1
ATOM 672 N N . ASP A 1 95 ? 0.665 -4.369 8.039 1.00 91.25 95 ASP A N 1
ATOM 673 C CA . ASP A 1 95 ? 1.131 -4.494 6.661 1.00 91.25 95 ASP A CA 1
ATOM 674 C C . ASP A 1 95 ? 2.664 -4.613 6.623 1.00 91.25 95 ASP A C 1
ATOM 676 O O . ASP A 1 95 ? 3.398 -3.685 6.981 1.00 91.25 95 ASP A O 1
ATOM 680 N N . LEU A 1 96 ? 3.157 -5.789 6.230 1.00 90.12 96 LEU A N 1
ATOM 681 C CA . LEU A 1 96 ? 4.583 -6.083 6.124 1.00 90.12 96 LEU A CA 1
ATOM 682 C C . LEU A 1 96 ? 5.054 -5.850 4.690 1.00 90.12 96 LEU A C 1
ATOM 684 O O . LEU A 1 96 ? 4.884 -6.703 3.824 1.00 90.12 96 LEU A O 1
ATOM 688 N N . GLY A 1 97 ? 5.723 -4.717 4.479 1.00 87.06 97 GLY A N 1
ATOM 689 C CA . GLY A 1 97 ? 6.128 -4.284 3.140 1.00 87.06 97 GLY A CA 1
ATOM 690 C C . GLY A 1 97 ? 5.128 -3.320 2.509 1.00 87.06 97 GLY A C 1
ATOM 691 O O . GLY A 1 97 ? 4.894 -3.386 1.310 1.00 87.06 97 GLY A O 1
ATOM 692 N N . SER A 1 98 ? 4.597 -2.389 3.304 1.00 88.19 98 SER A N 1
ATOM 693 C CA . SER A 1 98 ? 3.517 -1.476 2.910 1.00 88.19 98 SER A CA 1
ATOM 694 C C . SER A 1 98 ? 3.796 -0.573 1.708 1.00 88.19 98 SER A C 1
ATOM 696 O O . SER A 1 98 ? 2.872 0.033 1.165 1.00 88.19 98 SER A O 1
AT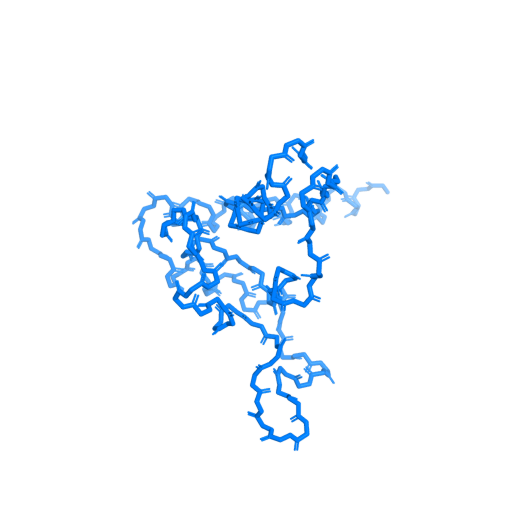OM 698 N N . GLY A 1 99 ? 5.055 -0.452 1.277 1.00 88.19 99 GLY A N 1
ATOM 699 C CA . GLY A 1 99 ? 5.434 0.331 0.103 1.00 88.19 99 GLY A CA 1
ATOM 700 C C . GLY A 1 99 ? 4.933 1.774 0.195 1.00 88.19 99 GLY A C 1
ATOM 701 O O . GLY A 1 99 ? 5.207 2.477 1.166 1.00 88.19 99 GLY A O 1
ATOM 702 N N . ALA A 1 100 ? 4.183 2.213 -0.817 1.00 87.38 100 ALA A N 1
ATOM 703 C CA . ALA A 1 100 ? 3.563 3.539 -0.846 1.00 87.38 100 ALA A CA 1
ATOM 704 C C . ALA A 1 100 ? 2.313 3.675 0.056 1.00 87.38 100 ALA A C 1
ATOM 706 O O . ALA A 1 100 ? 1.761 4.767 0.177 1.00 87.38 100 ALA A O 1
ATOM 707 N N . GLY A 1 101 ? 1.876 2.590 0.704 1.00 89.69 101 GLY A N 1
ATOM 708 C CA . GLY A 1 101 ? 0.834 2.584 1.732 1.00 89.69 101 GLY A CA 1
ATOM 709 C C . GLY A 1 101 ? -0.582 2.293 1.237 1.00 89.69 101 GLY A C 1
ATOM 710 O O . GLY A 1 101 ? -1.521 2.540 1.987 1.00 89.69 101 GLY A O 1
ATOM 711 N N . ALA A 1 102 ? -0.765 1.789 0.010 1.00 87.50 102 ALA A N 1
ATOM 712 C CA . ALA A 1 102 ? -2.095 1.500 -0.538 1.00 87.50 102 ALA A CA 1
ATOM 713 C C . ALA A 1 102 ? -2.906 0.552 0.369 1.00 87.50 102 ALA A C 1
ATOM 715 O O . ALA A 1 102 ? -3.971 0.937 0.853 1.00 87.50 102 ALA A O 1
ATOM 716 N N . ASP A 1 103 ? -2.366 -0.631 0.677 1.00 87.38 103 ASP A N 1
ATOM 717 C CA . ASP A 1 103 ? -3.030 -1.631 1.522 1.00 87.38 103 ASP A CA 1
ATOM 718 C C . ASP A 1 103 ? -3.267 -1.131 2.954 1.00 87.38 103 ASP A C 1
ATOM 720 O O . ASP A 1 103 ? -4.353 -1.341 3.499 1.00 87.38 103 ASP A O 1
ATOM 724 N N . VAL A 1 104 ? -2.309 -0.406 3.551 1.00 91.69 104 VAL A N 1
ATOM 725 C CA . VAL A 1 104 ? -2.485 0.242 4.868 1.00 91.69 104 VAL A CA 1
ATOM 726 C C . VAL A 1 104 ? -3.677 1.190 4.863 1.00 91.69 104 VAL A C 1
ATOM 728 O O . VAL A 1 104 ? -4.508 1.140 5.766 1.00 91.69 104 VAL A O 1
ATOM 731 N N . LEU A 1 105 ? -3.765 2.074 3.868 1.00 91.31 105 LEU A N 1
ATOM 732 C CA . LEU A 1 105 ? -4.787 3.120 3.831 1.00 91.31 105 LEU A CA 1
ATOM 733 C C . LEU A 1 105 ? -6.178 2.547 3.549 1.00 91.31 105 LEU A C 1
ATOM 735 O O . LEU A 1 105 ? -7.155 2.999 4.150 1.00 91.31 105 LEU A O 1
ATOM 739 N N . ILE A 1 106 ? -6.264 1.524 2.698 1.00 89.38 106 ILE A N 1
ATOM 740 C CA . ILE A 1 106 ? -7.501 0.771 2.460 1.00 89.38 106 ILE A CA 1
ATOM 741 C C . ILE A 1 106 ? -7.918 0.046 3.745 1.00 89.38 106 ILE A C 1
ATOM 743 O O . ILE A 1 106 ? -9.059 0.174 4.194 1.00 89.38 106 ILE A O 1
ATOM 747 N N . SER A 1 107 ? -6.984 -0.650 4.397 1.00 91.56 107 SER A N 1
ATOM 748 C CA . SER A 1 107 ? -7.244 -1.376 5.646 1.00 91.56 107 SER A CA 1
ATOM 749 C C . SER A 1 107 ? -7.709 -0.447 6.765 1.00 91.56 107 SER A C 1
ATOM 751 O O . SER A 1 107 ? -8.716 -0.733 7.409 1.00 91.56 107 SER A O 1
ATOM 753 N N . ALA A 1 108 ? -7.043 0.697 6.951 1.00 93.06 108 ALA A N 1
ATOM 754 C CA . ALA A 1 108 ? -7.362 1.682 7.985 1.00 93.06 108 ALA A CA 1
ATOM 755 C C . ALA A 1 108 ? -8.815 2.172 7.906 1.00 93.06 108 ALA A C 1
ATOM 757 O O . ALA A 1 108 ? -9.449 2.412 8.933 1.00 93.06 108 ALA A O 1
ATOM 758 N N . ARG A 1 109 ? -9.366 2.292 6.692 1.00 91.44 109 ARG A N 1
ATOM 759 C CA . ARG A 1 109 ? -10.779 2.639 6.492 1.00 91.44 109 ARG A CA 1
ATOM 760 C C . ARG A 1 109 ? -11.710 1.500 6.869 1.00 91.44 109 ARG A C 1
ATOM 762 O O . ARG A 1 109 ? -12.711 1.742 7.535 1.00 91.44 109 ARG A O 1
ATOM 769 N N . ARG A 1 110 ? -11.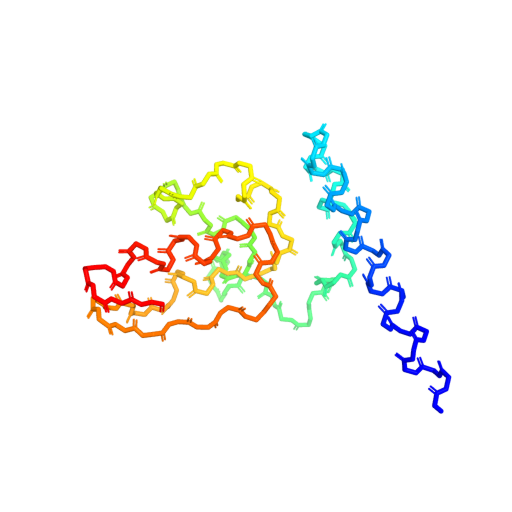381 0.272 6.468 1.00 91.00 110 ARG A N 1
ATOM 770 C CA . ARG A 1 110 ? -12.213 -0.909 6.736 1.00 91.00 110 ARG A CA 1
ATOM 771 C C . ARG A 1 110 ? -12.296 -1.251 8.222 1.00 91.00 110 ARG A C 1
ATOM 773 O O . ARG A 1 110 ? -13.339 -1.706 8.678 1.00 91.00 110 ARG A O 1
ATOM 780 N N . VAL A 1 111 ? -11.235 -0.975 8.981 1.00 95.06 111 VAL A N 1
ATOM 781 C CA . VAL A 1 111 ? -11.217 -1.185 10.438 1.00 95.06 111 VAL A CA 1
ATOM 782 C C . VAL A 1 111 ? -11.687 0.028 11.246 1.00 95.06 111 VAL A C 1
ATOM 784 O O . VAL A 1 111 ? -11.687 -0.002 12.479 1.00 95.06 111 VAL A O 1
ATOM 787 N N . ALA A 1 112 ? -12.126 1.105 10.592 1.00 94.19 112 ALA A N 1
ATOM 788 C CA . ALA A 1 112 ? -12.734 2.240 11.273 1.00 94.19 112 ALA A CA 1
ATOM 789 C C . ALA A 1 112 ? -14.224 1.984 11.592 1.00 94.19 112 ALA A C 1
ATOM 791 O O . ALA A 1 112 ? -14.921 1.347 10.806 1.00 94.19 112 ALA A O 1
ATOM 792 N N . PRO A 1 113 ? -14.762 2.550 12.690 1.00 95.62 113 PRO A N 1
ATOM 793 C CA . PRO A 1 113 ? -14.048 3.240 13.765 1.00 95.62 113 PRO A CA 1
ATOM 794 C C . PRO A 1 113 ? -13.340 2.272 14.734 1.00 95.62 113 PRO A C 1
ATOM 796 O O . PRO A 1 113 ? -13.753 1.132 14.911 1.00 95.62 113 PRO A O 1
ATOM 799 N N . GLY A 1 114 ? -12.308 2.766 15.427 1.00 95.00 114 GLY A N 1
ATOM 800 C CA . GLY A 1 114 ? -11.672 2.081 16.563 1.00 95.00 114 GLY A CA 1
ATOM 801 C C . GLY A 1 114 ? -10.550 1.095 16.222 1.00 95.00 114 GLY A C 1
ATOM 802 O O . GLY A 1 114 ? -9.843 0.670 17.136 1.00 95.00 114 GLY A O 1
ATOM 803 N N . GLY A 1 115 ? -10.367 0.743 14.949 1.00 95.94 115 GLY A N 1
ATOM 804 C CA . GLY A 1 115 ? -9.239 -0.067 14.491 1.00 95.94 115 GLY A CA 1
ATOM 805 C C . GLY A 1 115 ? -7.957 0.738 14.278 1.00 95.94 115 GLY A C 1
ATOM 806 O O . GLY A 1 115 ? -7.963 1.971 14.361 1.00 95.94 115 GLY A O 1
ATOM 807 N N . ARG A 1 116 ? -6.847 0.029 14.046 1.00 92.50 116 ARG A N 1
ATOM 808 C CA . ARG A 1 116 ? -5.509 0.612 13.853 1.00 92.50 116 ARG A CA 1
ATOM 809 C C . ARG A 1 116 ? -4.614 -0.220 12.947 1.00 92.50 116 ARG A C 1
ATOM 811 O O . ARG A 1 116 ? -4.813 -1.454 12.910 1.00 92.50 116 ARG A O 1
#

Secondary structure (DSSP, 8-state):
-HHHHHHHHHHHHHHHHHHHHHHTT-HHHHHHTTTTTS-S-SS-SB-TTS-B-SSGGG--TTTTTTS-HHHHHT---S--HHHH----TT-----TT-TTSHHHHHHHHHTTTT--

Sequence (116 aa):
MTESTDIREAVRHRYAAAAIRSAADEHDRARGLEASCCDAPPVSATDERGQVVFGADLYTADATEGAPEGAVAASLGCGVPTAVADLHPGETVLDLGSGAGADVLISARRVAPGGR

Foldseek 3Di:
DVVVVVVVVVVVVLLVVLVVCLVVVNLVVSLVSLCPVCPPPPDDCADPVRDRQWALVPCDPVLQVQPDPSLSSSDNGRHQVSVVDPAAAQAEDDDDCCRSNSNVRSNVVRNPDNYD

InterPro domains:
  IPR029063 S-adenosyl-L-methionine-dependent methyltransferase superfamily [G3DSA:3.40.50.150] (59-116)
  IPR029063 S-adenosyl-L-methionine-dependent methyltransferase superfamily [SSF53335] (79-116)

Radius of gyration: 15.66 Å; chains: 1; bounding box: 43×34×32 Å

pLDDT: mean 78.84, std 13.48, range [44.75, 97.62]

Organism: NCBI:txid410659